Protein AF-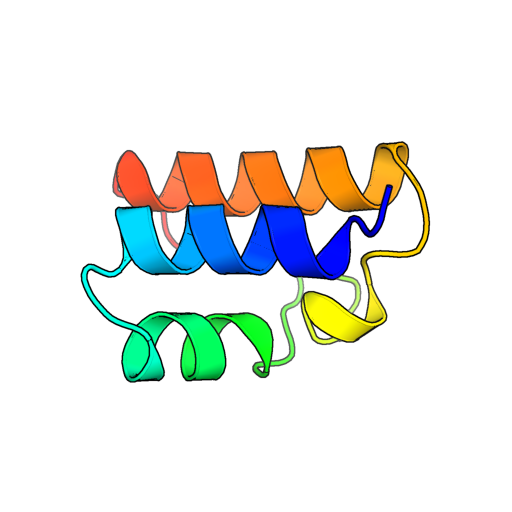A0A329JEP3-F1 (afdb_monomer)

Sequence (63 aa):
MVFAELLHDQAERIFGGKIKAAVWLSQARAAFDGLTALEYVRDEPTYLHAKETLDRIEHGFAA

pLDDT: mean 92.96, std 7.12, range [59.12, 97.0]

Secondary structure (DSSP, 8-state):
--HHHHHHHHHHHHHTSHHHHHHHHTSB-GGGTT-BHHHH-SSHHHHHHHHHHHHHHHTT---

Nearest PDB structures (foldseek):
  8gug-assembly1_C-2  TM=9.407E-01  e=1.467E-02  Vibrio parahaemolyticus RIMD 2210633
  6gw6-assembly1_F  TM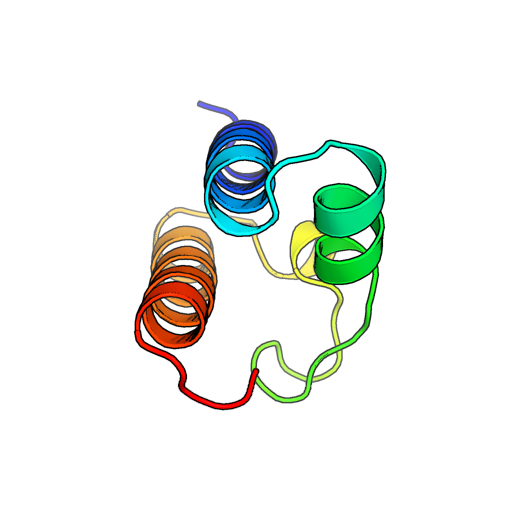=9.172E-01  e=1.078E-02  Pseudomonas putida KT2440
  8gug-assembly1_B-2  TM=8.887E-01  e=2.260E-02  Vibrio parahaemolyticus RIMD 2210633
  6d0i-assembly2_D  TM=6.473E-01  e=4.373E-01  Sphingobium sp. YBL2
  6fkg-assembly1_C  TM=8.162E-01  e=1.249E+00  Mycobacterium tuberculosis H37Rv

Radius of gyration: 10.41 Å; Cα contacts (8 Å, |Δi|>4): 68; chains: 1; bounding box: 28×22×21 Å

Foldseek 3Di:
DQLLVVQQVLLCVLVVHNVRSVVQQCAQDVLQVRHGLNVSDDDDVSSVSSNVVSVVVSVVDDD

Structure (mmCIF, N/CA/C/O backbone):
data_AF-A0A329JEP3-F1
#
_entry.id   AF-A0A329JEP3-F1
#
loop_
_atom_site.group_PDB
_atom_site.id
_atom_site.type_symbol
_atom_site.label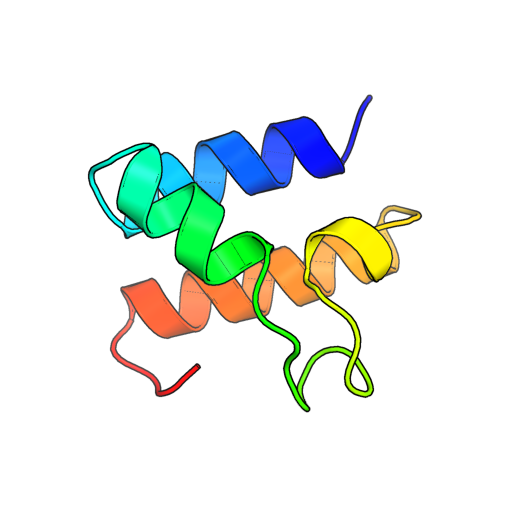_atom_id
_atom_site.label_alt_id
_atom_site.label_comp_id
_atom_site.label_asym_id
_atom_site.label_entity_id
_atom_site.label_seq_id
_atom_site.pdbx_PDB_ins_code
_atom_site.Cartn_x
_atom_site.Cartn_y
_atom_site.Cartn_z
_atom_site.occupancy
_atom_site.B_iso_or_equiv
_atom_site.auth_seq_id
_atom_site.auth_comp_id
_atom_site.auth_asym_id
_atom_site.auth_atom_id
_atom_site.pdbx_PDB_model_num
ATOM 1 N N . MET A 1 1 ? 17.634 3.851 2.913 1.00 59.12 1 MET A N 1
ATOM 2 C CA . MET A 1 1 ? 16.184 4.053 2.716 1.00 59.12 1 MET A CA 1
ATOM 3 C C . MET A 1 1 ? 15.512 2.713 2.898 1.00 59.12 1 MET A C 1
ATOM 5 O O . MET A 1 1 ? 15.991 1.751 2.311 1.00 59.12 1 MET A O 1
ATOM 9 N N . VAL A 1 2 ? 14.470 2.642 3.722 1.00 87.88 2 VAL A N 1
ATOM 10 C CA . VAL A 1 2 ? 13.688 1.418 3.916 1.00 87.88 2 VAL A CA 1
ATOM 11 C C . VAL A 1 2 ? 12.332 1.652 3.257 1.00 87.88 2 VAL A C 1
ATOM 13 O O . VAL A 1 2 ? 11.500 2.383 3.780 1.00 87.88 2 VAL A O 1
ATOM 16 N N . PHE A 1 3 ? 12.120 1.085 2.069 1.00 92.94 3 PHE A N 1
ATOM 17 C CA . PHE A 1 3 ? 10.893 1.314 1.295 1.00 92.94 3 PHE A CA 1
ATOM 18 C C . PHE A 1 3 ? 9.624 0.864 2.032 1.00 92.94 3 PHE A C 1
ATOM 20 O O . PHE A 1 3 ? 8.572 1.479 1.881 1.00 92.94 3 PHE A O 1
ATOM 27 N N . ALA A 1 4 ? 9.734 -0.163 2.877 1.00 90.25 4 ALA A N 1
ATOM 28 C CA . ALA A 1 4 ? 8.636 -0.624 3.719 1.00 90.25 4 ALA A CA 1
ATOM 29 C C . ALA A 1 4 ? 8.178 0.436 4.739 1.00 90.25 4 ALA A C 1
ATOM 31 O O . ALA A 1 4 ? 6.982 0.553 4.984 1.00 90.25 4 ALA A O 1
ATOM 32 N N . GLU A 1 5 ? 9.098 1.231 5.298 1.00 92.50 5 GLU A N 1
ATOM 33 C CA . GLU A 1 5 ? 8.757 2.316 6.233 1.00 92.50 5 GLU A CA 1
ATOM 34 C C . GLU A 1 5 ? 8.020 3.447 5.507 1.00 92.50 5 GLU A C 1
ATOM 36 O O . GLU A 1 5 ? 6.964 3.880 5.958 1.00 92.50 5 GLU A O 1
ATOM 41 N N . LEU A 1 6 ? 8.507 3.844 4.324 1.00 94.69 6 LEU A N 1
ATOM 42 C CA . LEU A 1 6 ? 7.845 4.855 3.490 1.00 94.69 6 LEU A CA 1
ATOM 43 C C . LEU A 1 6 ? 6.423 4.432 3.094 1.00 94.69 6 LEU A C 1
ATOM 45 O O . LEU A 1 6 ? 5.495 5.241 3.119 1.00 94.69 6 LEU A O 1
ATOM 49 N N . LEU A 1 7 ? 6.247 3.154 2.751 1.00 95.19 7 LEU A N 1
ATOM 50 C CA . LEU A 1 7 ? 4.939 2.603 2.418 1.00 95.19 7 LEU A CA 1
ATOM 51 C C . LEU A 1 7 ? 4.007 2.574 3.640 1.00 95.19 7 LEU A C 1
ATOM 53 O O . LEU A 1 7 ? 2.804 2.800 3.500 1.00 95.19 7 LEU A O 1
ATOM 57 N N . HIS A 1 8 ? 4.555 2.330 4.834 1.00 95.50 8 HIS A N 1
ATOM 58 C CA . HIS A 1 8 ? 3.801 2.375 6.083 1.00 95.50 8 HIS A CA 1
ATOM 59 C C . HIS A 1 8 ? 3.255 3.777 6.351 1.00 95.50 8 HIS A C 1
ATOM 61 O O . HIS A 1 8 ? 2.046 3.932 6.519 1.00 95.50 8 HIS A O 1
ATOM 67 N N . ASP A 1 9 ? 4.115 4.796 6.294 1.00 95.44 9 ASP A N 1
ATOM 68 C CA . ASP A 1 9 ?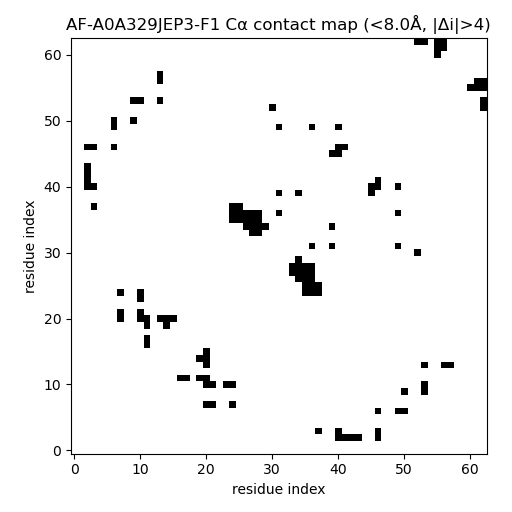 3.732 6.196 6.509 1.00 95.44 9 ASP A CA 1
ATOM 69 C C . ASP A 1 9 ? 2.654 6.650 5.513 1.00 95.44 9 ASP A C 1
ATOM 71 O O . ASP A 1 9 ? 1.687 7.330 5.877 1.00 95.44 9 ASP A O 1
ATOM 75 N N . GLN A 1 10 ? 2.779 6.237 4.250 1.00 94.69 10 GLN A N 1
ATOM 76 C CA . GLN A 1 10 ? 1.793 6.557 3.224 1.00 94.69 10 GLN A CA 1
ATOM 77 C C . GLN A 1 10 ? 0.445 5.870 3.485 1.00 94.69 10 GLN A C 1
ATOM 79 O O . GLN A 1 10 ? -0.602 6.519 3.422 1.00 94.69 10 GLN A O 1
ATOM 84 N N . ALA A 1 11 ? 0.454 4.579 3.821 1.00 96.50 11 ALA A N 1
ATOM 85 C CA . ALA A 1 11 ? -0.764 3.856 4.166 1.00 96.50 11 ALA A CA 1
ATOM 86 C C . ALA A 1 11 ? -1.429 4.446 5.424 1.00 96.50 11 ALA A C 1
ATOM 88 O O . ALA A 1 11 ? -2.650 4.603 5.456 1.00 96.50 11 ALA A O 1
ATOM 89 N N . GLU A 1 12 ? -0.657 4.829 6.446 1.00 96.69 12 GLU A N 1
ATOM 90 C CA . GLU A 1 12 ? -1.184 5.491 7.646 1.00 96.69 12 GLU A CA 1
ATOM 91 C C . GLU A 1 12 ? -1.900 6.800 7.311 1.00 96.69 12 GLU A C 1
ATOM 93 O O . GLU A 1 12 ? -3.006 7.033 7.813 1.00 96.69 12 GLU A O 1
ATOM 98 N N . ARG A 1 13 ? -1.307 7.618 6.431 1.00 95.31 13 ARG A N 1
ATOM 99 C CA . ARG A 1 13 ? -1.906 8.869 5.955 1.00 95.31 13 ARG A CA 1
ATOM 100 C C . ARG A 1 13 ? -3.229 8.630 5.224 1.00 95.31 13 ARG A C 1
ATOM 102 O O . ARG A 1 13 ? -4.194 9.333 5.505 1.00 95.31 13 ARG A O 1
ATOM 109 N N . ILE A 1 14 ? -3.281 7.650 4.321 1.00 94.19 14 ILE A N 1
ATOM 110 C CA . ILE A 1 14 ? -4.466 7.379 3.488 1.00 94.19 14 ILE A CA 1
ATOM 111 C C . ILE A 1 14 ? -5.592 6.741 4.307 1.00 94.19 14 ILE A C 1
ATOM 113 O O . ILE A 1 14 ? -6.751 7.138 4.204 1.00 94.19 14 ILE A O 1
ATOM 117 N N . PHE A 1 15 ? -5.269 5.769 5.163 1.00 93.81 15 PHE A N 1
ATOM 118 C CA . PHE A 1 15 ? -6.277 5.057 5.952 1.00 93.81 15 PHE A CA 1
ATOM 119 C C . PHE A 1 15 ? -6.639 5.751 7.273 1.00 93.81 15 PHE A C 1
ATOM 121 O O . PHE A 1 15 ? -7.576 5.318 7.956 1.00 93.81 15 PHE A O 1
ATOM 128 N N . GLY A 1 16 ? -5.919 6.814 7.644 1.00 93.00 16 GLY A N 1
ATOM 129 C CA . GLY A 1 16 ? -6.166 7.603 8.851 1.00 93.00 16 GLY A CA 1
ATOM 130 C C . GLY A 1 16 ? -5.916 6.828 10.146 1.00 93.00 16 GLY A C 1
ATOM 131 O O . GLY A 1 16 ? -6.584 7.074 11.151 1.00 93.00 16 GLY A O 1
ATOM 132 N N . GLY A 1 17 ? -5.007 5.847 10.129 1.00 94.00 17 GLY A N 1
ATOM 133 C CA . GLY A 1 17 ? -4.660 5.097 11.333 1.00 94.00 17 GLY A CA 1
ATOM 134 C C . GLY A 1 17 ? -3.801 3.856 11.108 1.00 94.00 17 GLY A C 1
ATOM 135 O O . GLY A 1 17 ? -4.001 3.091 10.164 1.00 94.00 17 GLY A O 1
ATOM 136 N N . LYS A 1 18 ? -2.911 3.613 12.075 1.00 93.62 18 LYS A N 1
ATOM 137 C CA . LYS A 1 18 ? -1.913 2.532 12.068 1.00 93.62 18 LYS A CA 1
ATOM 138 C C . LYS A 1 18 ? -2.507 1.146 11.872 1.00 93.62 18 LYS A C 1
ATOM 140 O O . LYS A 1 18 ? -2.007 0.360 11.082 1.00 93.62 18 LYS A O 1
ATOM 145 N N . ILE A 1 19 ? -3.613 0.850 12.558 1.00 96.00 19 ILE A N 1
ATOM 146 C CA . ILE A 1 19 ? -4.252 -0.472 12.476 1.00 96.00 19 ILE A CA 1
ATOM 147 C C . ILE A 1 19 ? -4.796 -0.724 11.068 1.00 96.00 19 ILE A C 1
ATOM 149 O O . ILE A 1 19 ? -4.585 -1.796 10.512 1.00 96.00 19 ILE A O 1
ATOM 153 N N . LYS A 1 20 ? -5.472 0.262 10.469 1.00 94.62 20 LYS A N 1
ATOM 154 C CA . LYS A 1 20 ? -6.038 0.115 9.122 1.00 94.62 20 LYS A CA 1
ATOM 155 C C . LYS A 1 20 ? -4.940 -0.001 8.067 1.00 94.62 20 LYS A C 1
ATOM 157 O O . LYS A 1 20 ? -5.038 -0.859 7.195 1.00 94.62 20 LYS A O 1
ATOM 162 N N . ALA A 1 21 ? -3.884 0.801 8.197 1.00 96.38 21 ALA A N 1
ATOM 163 C CA . ALA A 1 21 ? -2.698 0.707 7.355 1.00 96.38 21 ALA A CA 1
ATOM 164 C C . ALA A 1 21 ? -2.039 -0.673 7.463 1.00 96.38 21 ALA A C 1
ATOM 166 O O . ALA A 1 21 ? -1.864 -1.349 6.454 1.00 96.38 21 ALA A O 1
ATOM 167 N N . ALA A 1 22 ? -1.763 -1.141 8.682 1.00 95.81 22 ALA A N 1
ATOM 168 C CA . ALA A 1 22 ? -1.163 -2.449 8.920 1.00 95.81 22 ALA A CA 1
ATOM 169 C C . ALA A 1 22 ? -2.013 -3.594 8.348 1.00 95.81 22 ALA A C 1
ATOM 171 O O . ALA A 1 22 ? -1.467 -4.503 7.723 1.00 95.81 22 ALA A O 1
ATOM 172 N N . VAL A 1 23 ? -3.342 -3.535 8.506 1.00 96.25 23 VAL A N 1
ATOM 173 C CA . VAL A 1 23 ? -4.259 -4.520 7.912 1.00 96.25 23 VAL A CA 1
ATOM 174 C C . VAL A 1 23 ? -4.156 -4.508 6.391 1.00 96.25 23 VAL A C 1
ATOM 176 O O . VAL A 1 23 ? -4.014 -5.570 5.792 1.00 96.25 23 VAL A O 1
ATOM 179 N N . TRP A 1 24 ? -4.185 -3.331 5.762 1.00 95.94 24 TRP A N 1
ATOM 180 C CA . TRP A 1 24 ? -4.092 -3.231 4.307 1.00 95.94 24 TRP A CA 1
ATOM 181 C C . TRP A 1 24 ? -2.754 -3.761 3.771 1.00 95.94 24 TRP A C 1
ATOM 183 O O . TRP A 1 24 ? -2.744 -4.511 2.793 1.00 95.94 24 TRP A O 1
ATOM 193 N N . LEU A 1 25 ? -1.651 -3.411 4.441 1.00 96.81 25 LEU A N 1
ATOM 194 C CA . LEU A 1 25 ? -0.283 -3.787 4.074 1.00 96.81 25 LEU A CA 1
ATOM 195 C C . LEU A 1 25 ? -0.005 -5.286 4.235 1.00 96.81 25 LEU A C 1
ATOM 197 O O . LEU A 1 25 ? 0.797 -5.834 3.483 1.00 96.81 25 LEU A O 1
ATOM 201 N N . SER A 1 26 ? -0.666 -5.938 5.197 1.00 96.50 26 SER A N 1
ATOM 202 C CA . SER A 1 26 ? -0.475 -7.362 5.522 1.00 96.50 26 SER A CA 1
ATOM 203 C C . SER A 1 26 ? -1.437 -8.292 4.777 1.00 96.50 26 SER A C 1
ATOM 205 O O . SER A 1 26 ? -1.425 -9.500 5.002 1.00 96.50 26 SER A O 1
ATOM 207 N N . GLN A 1 27 ? -2.304 -7.753 3.920 1.00 95.88 27 GLN A N 1
ATOM 208 C CA . GLN A 1 27 ? -3.209 -8.548 3.095 1.00 95.88 27 GLN A CA 1
ATOM 209 C C . GLN A 1 27 ? -2.570 -8.860 1.744 1.00 95.88 27 GLN A C 1
ATOM 211 O O . GLN A 1 27 ? -2.078 -7.964 1.060 1.00 95.88 27 GLN A O 1
ATOM 216 N N . ALA A 1 28 ? -2.622 -10.134 1.356 1.00 95.88 28 ALA A N 1
ATOM 217 C CA . ALA A 1 28 ? -2.251 -10.587 0.024 1.00 95.88 28 ALA A CA 1
ATOM 218 C C . ALA A 1 28 ? -3.159 -9.948 -1.036 1.00 95.88 28 ALA A C 1
ATOM 220 O O . ALA A 1 28 ? -4.384 -9.923 -0.873 1.00 95.88 28 ALA A O 1
ATOM 221 N N . ARG A 1 29 ? -2.574 -9.442 -2.125 1.00 94.12 29 ARG A N 1
ATOM 222 C CA . ARG A 1 29 ? -3.317 -8.748 -3.190 1.00 94.12 29 ARG A CA 1
ATOM 223 C C . ARG A 1 29 ? -2.900 -9.236 -4.564 1.00 94.12 29 ARG A C 1
ATOM 225 O O . ARG A 1 29 ? -1.721 -9.438 -4.829 1.00 94.12 29 ARG A O 1
ATOM 232 N N . ALA A 1 30 ? -3.868 -9.346 -5.472 1.00 93.69 30 ALA A N 1
ATOM 233 C CA . ALA A 1 30 ? -3.601 -9.698 -6.866 1.00 93.69 30 ALA A CA 1
ATOM 234 C C . ALA A 1 30 ? -2.712 -8.657 -7.570 1.00 93.69 30 ALA A C 1
ATOM 236 O O . ALA A 1 30 ? -1.896 -9.026 -8.405 1.00 93.69 30 ALA A O 1
ATOM 237 N N . ALA A 1 31 ? -2.814 -7.380 -7.180 1.00 92.50 31 ALA A N 1
ATOM 238 C CA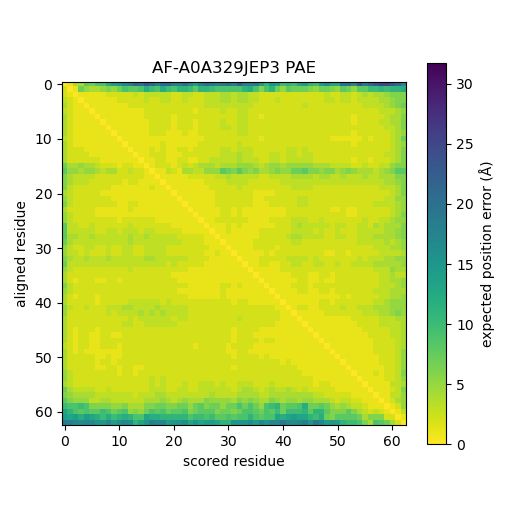 . ALA A 1 31 ? -1.927 -6.315 -7.652 1.00 92.50 31 ALA A CA 1
ATOM 239 C C . ALA A 1 31 ? -0.445 -6.560 -7.304 1.00 92.50 31 ALA A C 1
ATOM 241 O O . ALA A 1 31 ? 0.430 -5.972 -7.923 1.00 92.50 31 ALA A O 1
ATOM 242 N N . PHE A 1 32 ? -0.163 -7.431 -6.334 1.00 95.50 32 PHE A N 1
ATOM 243 C CA . PHE A 1 32 ? 1.179 -7.752 -5.850 1.00 95.50 32 PHE A CA 1
ATOM 244 C C . PHE A 1 32 ? 1.519 -9.231 -6.074 1.00 95.50 32 PHE A C 1
ATOM 246 O O . PHE A 1 32 ? 2.201 -9.841 -5.256 1.00 95.50 32 PHE A O 1
ATOM 253 N N . ASP A 1 33 ? 0.987 -9.841 -7.138 1.00 94.06 33 ASP A N 1
ATOM 254 C CA . ASP A 1 33 ? 1.188 -11.260 -7.471 1.00 94.06 33 ASP A CA 1
ATOM 255 C C . ASP A 1 33 ? 0.760 -12.230 -6.348 1.00 94.06 33 ASP A C 1
ATOM 257 O O . ASP A 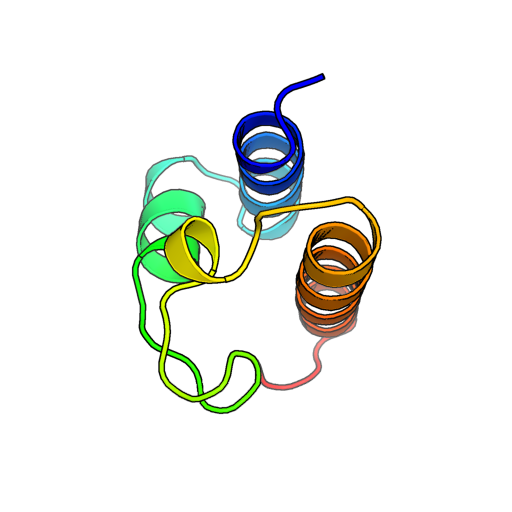1 33 ? 1.298 -13.325 -6.192 1.00 94.06 33 ASP A O 1
ATOM 261 N N . GLY A 1 34 ? -0.223 -11.825 -5.537 1.00 95.69 34 GLY A N 1
ATOM 262 C CA . GLY A 1 34 ? -0.696 -12.591 -4.382 1.00 95.69 34 GLY A CA 1
ATOM 263 C C . GLY A 1 34 ? 0.168 -12.440 -3.128 1.00 95.69 34 GLY A C 1
ATOM 264 O O . GLY A 1 34 ? -0.125 -13.082 -2.122 1.00 95.69 34 GLY A O 1
ATOM 265 N N . LEU A 1 35 ? 1.194 -11.588 -3.156 1.00 96.94 35 LEU A N 1
ATOM 266 C CA . LEU A 1 35 ? 1.985 -11.223 -1.984 1.00 96.94 35 LEU A CA 1
ATOM 267 C C . LEU A 1 35 ? 1.305 -10.111 -1.183 1.00 96.94 35 LEU A C 1
ATOM 269 O O . LEU A 1 35 ? 0.435 -9.381 -1.677 1.00 96.94 35 LEU A O 1
ATOM 273 N N . THR A 1 36 ? 1.715 -9.966 0.073 1.00 97.00 36 THR A N 1
ATOM 274 C CA . THR A 1 36 ? 1.425 -8.752 0.842 1.00 97.00 36 THR A CA 1
ATOM 275 C C . THR A 1 36 ? 2.229 -7.573 0.295 1.00 97.00 36 THR A C 1
ATOM 277 O O . THR A 1 36 ? 3.281 -7.749 -0.326 1.00 97.00 36 THR A O 1
ATOM 280 N N . ALA A 1 37 ? 1.778 -6.347 0.562 1.00 96.12 37 ALA A N 1
ATOM 281 C CA . ALA A 1 37 ? 2.510 -5.153 0.140 1.00 96.12 37 ALA A CA 1
ATOM 282 C C . ALA A 1 37 ? 3.934 -5.116 0.738 1.00 96.12 37 ALA A C 1
ATOM 284 O O . ALA A 1 37 ? 4.877 -4.676 0.085 1.00 96.12 37 ALA A O 1
ATOM 285 N N . LEU A 1 38 ? 4.095 -5.637 1.961 1.00 95.06 38 LEU A N 1
ATOM 286 C CA . LEU A 1 38 ? 5.382 -5.711 2.659 1.00 95.06 38 LEU A CA 1
ATOM 287 C C . LEU A 1 38 ? 6.338 -6.755 2.063 1.00 95.06 38 LEU A C 1
ATOM 289 O O . LEU A 1 38 ? 7.545 -6.547 2.080 1.00 95.06 38 LEU A O 1
ATOM 293 N N . GLU A 1 39 ? 5.822 -7.866 1.534 1.00 96.12 39 GLU A N 1
ATOM 294 C CA . GLU A 1 39 ? 6.634 -8.895 0.862 1.00 96.12 39 GLU A CA 1
ATOM 295 C C . GLU A 1 39 ? 6.991 -8.521 -0.583 1.00 96.12 39 GLU A C 1
ATOM 297 O O . GLU A 1 39 ? 8.022 -8.962 -1.112 1.00 96.12 39 GLU A O 1
ATOM 302 N N . TYR A 1 40 ? 6.114 -7.744 -1.222 1.00 96.44 40 TYR A N 1
ATOM 303 C CA . TYR A 1 40 ? 6.259 -7.277 -2.595 1.00 96.44 40 TYR A CA 1
ATOM 304 C C . TYR A 1 40 ? 7.328 -6.190 -2.722 1.00 96.44 40 TYR A C 1
ATOM 306 O O . TYR A 1 40 ? 8.151 -6.237 -3.634 1.00 96.44 40 TYR A O 1
ATOM 314 N N . VAL A 1 41 ? 7.352 -5.234 -1.790 1.00 95.69 41 VAL A N 1
ATOM 315 C CA . VAL A 1 41 ? 8.302 -4.119 -1.820 1.00 95.69 41 VAL A CA 1
ATOM 316 C C . VAL A 1 41 ? 9.703 -4.575 -1.418 1.00 95.69 41 VAL A C 1
ATOM 318 O O . VAL A 1 41 ? 9.983 -4.866 -0.256 1.00 95.69 41 VAL A O 1
ATOM 321 N N . ARG A 1 42 ? 10.607 -4.601 -2.398 1.00 94.12 42 ARG A N 1
ATOM 322 C CA . ARG A 1 42 ? 12.011 -5.033 -2.243 1.00 94.12 42 ARG A CA 1
ATOM 323 C C . ARG A 1 42 ? 13.009 -4.005 -2.761 1.00 94.12 42 ARG A C 1
ATOM 325 O O . ARG A 1 42 ? 14.159 -3.986 -2.332 1.00 94.12 42 ARG A O 1
ATOM 332 N N . ASP A 1 43 ? 12.556 -3.148 -3.663 1.00 94.81 43 ASP A N 1
ATOM 333 C CA . ASP A 1 43 ? 13.335 -2.145 -4.369 1.00 94.81 43 ASP A CA 1
ATOM 334 C C . ASP A 1 43 ? 12.447 -0.951 -4.751 1.00 94.81 43 ASP A C 1
ATOM 336 O O . ASP A 1 43 ? 11.258 -0.893 -4.433 1.00 94.81 43 ASP A O 1
ATOM 340 N N . GLU A 1 44 ? 13.041 0.039 -5.410 1.00 95.19 44 GLU A N 1
ATOM 341 C CA . GLU A 1 44 ? 12.334 1.251 -5.811 1.00 95.19 44 GLU A CA 1
ATOM 342 C C . GLU A 1 44 ? 11.194 0.990 -6.818 1.00 95.19 44 GLU A C 1
ATOM 344 O O . GLU A 1 44 ? 10.103 1.519 -6.596 1.00 95.19 44 GLU A O 1
ATOM 349 N N . PRO A 1 45 ? 11.355 0.165 -7.874 1.00 96.31 45 PRO A N 1
ATOM 350 C CA . PRO A 1 45 ? 10.250 -0.147 -8.784 1.00 96.31 45 PRO A CA 1
ATOM 351 C C . PRO A 1 45 ? 9.036 -0.769 -8.085 1.00 96.31 45 PRO A C 1
ATOM 353 O O . PRO A 1 45 ? 7.905 -0.323 -8.290 1.00 96.31 45 PRO A O 1
ATOM 356 N N . THR A 1 46 ? 9.261 -1.768 -7.228 1.00 96.38 46 THR A N 1
ATOM 357 C CA . THR A 1 46 ? 8.176 -2.426 -6.480 1.00 96.38 46 THR A CA 1
ATOM 358 C C . THR A 1 46 ? 7.527 -1.480 -5.470 1.00 96.38 46 THR A C 1
ATOM 360 O O . THR A 1 46 ? 6.304 -1.480 -5.318 1.00 96.38 46 THR A O 1
ATOM 363 N N . TYR A 1 47 ? 8.314 -0.605 -4.840 1.00 96.62 47 TYR A N 1
ATOM 364 C CA . TYR A 1 47 ? 7.801 0.469 -3.991 1.00 96.62 47 TYR A CA 1
ATOM 365 C C . TYR A 1 47 ? 6.903 1.448 -4.753 1.00 96.62 47 TYR A C 1
ATOM 367 O O . TYR A 1 47 ? 5.80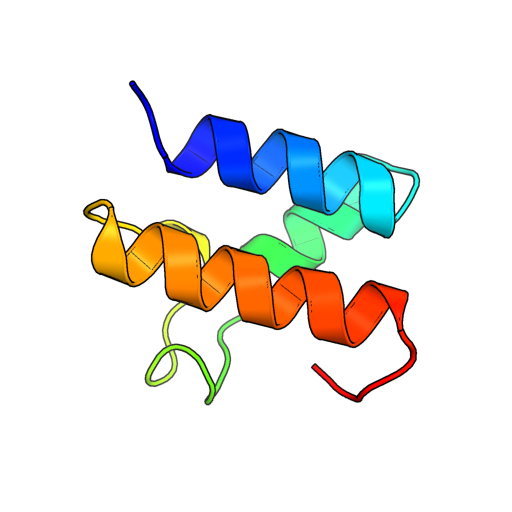1 1.741 -4.291 1.00 96.62 47 TYR A O 1
ATOM 375 N N . LEU A 1 48 ? 7.337 1.940 -5.918 1.00 96.56 48 LEU A N 1
ATOM 376 C CA . LEU A 1 48 ? 6.561 2.892 -6.718 1.00 96.56 48 LEU A CA 1
ATOM 377 C C . LEU A 1 48 ? 5.220 2.300 -7.157 1.00 96.56 48 LEU A C 1
ATOM 379 O O . LEU A 1 48 ? 4.205 2.991 -7.097 1.00 96.56 48 LEU A O 1
ATOM 383 N N . HIS A 1 49 ? 5.196 1.015 -7.511 1.00 96.56 49 HIS A N 1
ATOM 384 C CA . HIS A 1 49 ? 3.958 0.320 -7.852 1.00 96.56 49 HIS A CA 1
ATOM 385 C C . HIS A 1 49 ? 3.007 0.169 -6.646 1.00 96.56 49 HIS A C 1
ATOM 387 O O . HIS A 1 49 ? 1.804 0.431 -6.754 1.00 96.56 49 HIS A O 1
ATOM 393 N N . ALA A 1 50 ? 3.529 -0.189 -5.467 1.00 95.94 50 ALA A N 1
ATOM 394 C CA . ALA A 1 50 ? 2.728 -0.263 -4.242 1.00 95.94 50 ALA A CA 1
ATOM 395 C C . ALA A 1 50 ? 2.189 1.117 -3.820 1.00 95.94 50 ALA A C 1
ATOM 397 O O . ALA A 1 50 ? 1.030 1.238 -3.414 1.00 95.94 50 ALA A O 1
ATOM 398 N N . LYS A 1 51 ? 3.005 2.162 -3.983 1.00 95.75 51 LYS A N 1
ATOM 399 C CA . LYS A 1 51 ? 2.623 3.560 -3.778 1.00 95.75 51 LYS A CA 1
ATOM 400 C C . LYS A 1 51 ? 1.499 3.991 -4.724 1.00 95.75 51 LYS A C 1
ATOM 402 O O . LYS A 1 51 ? 0.510 4.546 -4.261 1.00 95.75 51 LYS A O 1
ATOM 407 N N . GLU A 1 52 ? 1.617 3.713 -6.019 1.00 95.94 52 GLU A N 1
ATOM 408 C CA . GLU A 1 52 ? 0.570 4.042 -6.995 1.00 95.94 52 GLU A CA 1
ATOM 409 C C . GLU A 1 52 ? -0.741 3.316 -6.666 1.00 95.94 52 GLU A C 1
ATOM 411 O O . GLU A 1 52 ? -1.826 3.891 -6.759 1.00 95.94 52 GLU A O 1
ATOM 416 N N . THR A 1 53 ? -0.647 2.066 -6.207 1.00 95.38 53 THR A N 1
ATOM 417 C CA . THR A 1 53 ? -1.812 1.304 -5.743 1.00 95.38 53 THR A CA 1
ATOM 418 C C . THR A 1 53 ? -2.491 1.997 -4.560 1.00 95.38 53 THR A C 1
ATOM 420 O O . THR A 1 53 ? -3.712 2.127 -4.563 1.00 95.38 53 THR A O 1
ATOM 423 N N . LEU A 1 54 ? -1.727 2.487 -3.579 1.00 94.50 54 LEU A N 1
ATOM 424 C CA . LEU A 1 54 ? -2.254 3.275 -2.459 1.00 94.50 54 LEU A CA 1
ATOM 425 C C . LEU A 1 54 ? -2.887 4.599 -2.919 1.00 94.50 54 LEU A C 1
ATOM 427 O O . LEU A 1 54 ? -4.004 4.909 -2.504 1.00 94.50 54 LEU A O 1
ATOM 431 N N . ASP A 1 55 ? -2.227 5.344 -3.806 1.00 93.25 55 ASP A N 1
ATOM 432 C CA . ASP A 1 55 ? -2.729 6.626 -4.328 1.00 93.25 55 ASP A CA 1
ATOM 433 C C . ASP A 1 55 ? -4.076 6.446 -5.053 1.00 93.25 55 ASP A C 1
ATOM 435 O O . ASP A 1 55 ? -5.004 7.244 -4.905 1.00 93.25 55 ASP A O 1
ATOM 439 N N . ARG A 1 56 ? -4.253 5.334 -5.776 1.00 93.31 56 ARG A N 1
ATOM 440 C CA . ARG A 1 56 ? -5.542 4.988 -6.396 1.00 93.31 56 ARG A CA 1
ATOM 441 C C . ARG A 1 56 ? -6.657 4.804 -5.360 1.00 93.31 56 ARG A C 1
ATOM 443 O O . ARG A 1 56 ? -7.791 5.201 -5.618 1.00 93.31 56 ARG A O 1
ATOM 450 N N . ILE A 1 57 ? -6.359 4.264 -4.182 1.00 90.88 57 ILE A N 1
ATOM 451 C CA . ILE A 1 57 ? -7.350 4.097 -3.105 1.00 90.88 57 ILE A CA 1
ATOM 452 C C . ILE A 1 57 ? -7.770 5.449 -2.537 1.00 90.88 57 ILE A C 1
ATOM 454 O O . ILE A 1 57 ? -8.960 5.665 -2.307 1.00 90.88 57 ILE A O 1
ATOM 458 N N . GLU A 1 58 ? -6.822 6.372 -2.356 1.00 89.44 58 GLU A N 1
ATOM 459 C CA . GLU A 1 58 ? -7.118 7.745 -1.924 1.00 89.44 58 GLU A CA 1
ATOM 460 C C . GLU A 1 58 ? -8.078 8.442 -2.904 1.00 89.44 58 GLU A C 1
ATOM 462 O O . GLU A 1 58 ? -8.986 9.164 -2.492 1.00 89.44 58 GLU A O 1
ATOM 467 N N . HIS A 1 59 ? -7.952 8.145 -4.200 1.00 90.62 59 HIS A N 1
ATOM 468 C CA . HIS A 1 59 ? -8.851 8.635 -5.247 1.00 90.62 59 HIS A CA 1
ATOM 469 C C . HIS A 1 59 ? -10.165 7.841 -5.403 1.00 90.62 59 HIS A C 1
ATOM 471 O O . HIS A 1 59 ? -10.946 8.128 -6.312 1.00 90.62 59 HIS A O 1
ATOM 477 N N . GLY A 1 60 ? -10.447 6.875 -4.522 1.00 86.56 60 GLY A N 1
ATOM 478 C CA . GLY A 1 60 ? -11.708 6.124 -4.493 1.00 86.56 60 GLY A CA 1
ATOM 479 C C . GLY A 1 60 ? -11.768 4.914 -5.429 1.00 86.56 60 GLY A C 1
ATOM 480 O O . GLY A 1 60 ? -12.848 4.357 -5.633 1.00 86.56 60 GLY A O 1
ATOM 481 N N . PHE A 1 61 ? -10.639 4.485 -5.999 1.00 80.69 61 PHE A N 1
ATOM 482 C CA . PHE A 1 61 ? -10.576 3.244 -6.768 1.00 80.69 61 PHE A CA 1
ATOM 483 C C . PHE A 1 61 ? -10.511 2.020 -5.845 1.00 80.69 61 PHE A C 1
ATOM 485 O O . PHE A 1 61 ? -9.978 2.072 -4.737 1.00 80.69 61 PHE A O 1
ATOM 492 N N . ALA A 1 62 ? -11.044 0.893 -6.324 1.00 71.38 62 ALA A N 1
ATOM 493 C CA . ALA A 1 62 ? -10.931 -0.379 -5.621 1.00 71.38 62 ALA A CA 1
ATOM 494 C C . ALA 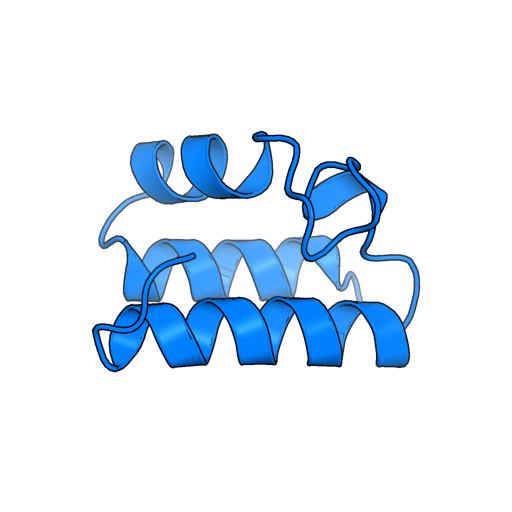A 1 62 ? -9.473 -0.879 -5.616 1.00 71.38 62 ALA A C 1
ATOM 496 O O . ALA A 1 62 ? -8.775 -0.788 -6.629 1.00 71.38 62 ALA A O 1
ATOM 497 N N . ALA A 1 63 ? -9.062 -1.387 -4.452 1.00 61.66 63 ALA A N 1
ATOM 498 C CA . ALA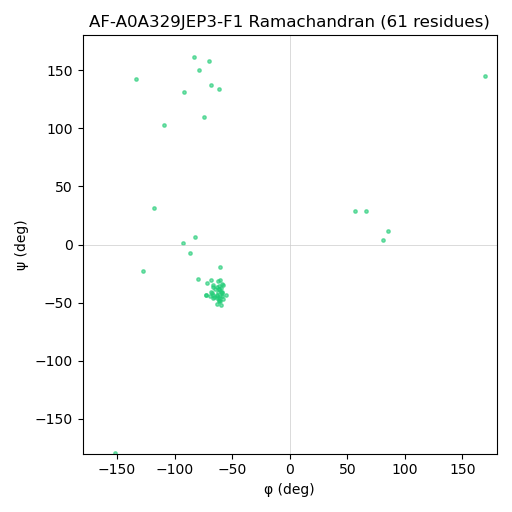 A 1 63 ? -7.726 -1.873 -4.104 1.00 61.66 63 ALA A CA 1
ATOM 499 C C . ALA A 1 63 ? -7.538 -3.378 -4.311 1.00 61.66 63 ALA A C 1
ATOM 501 O O . ALA A 1 63 ? -8.555 -4.099 -4.229 1.00 61.66 63 ALA A O 1
#

Solvent-accessible surface area (backbone atoms only — not comparable to full-atom values): 3614 Å² total; per-residue (Å²): 137,61,63,62,58,57,52,47,57,50,35,23,65,70,59,71,33,65,69,56,19,50,53,60,38,68,39,63,32,76,94,43,83,55,30,22,55,62,75,48,40,82,51,68,72,44,35,53,52,54,48,51,50,51,54,39,41,72,74,70,45,91,123

Mean predicted aligned error: 2.91 Å